Protein AF-A0A4Q2YF27-F1 (afdb_monomer_lite)

Secondary structure (DSSP, 8-state):
-PPPHHHHHHHHHHH--HHHHHHHHHHHHHHHHHHHHHHHS-HHHHHHHHHHHHHHHHHH-

Foldseek 3Di:
DPDDLVRLLVCCVVPVPPVSLVVVLVVCLVVQLVVLCVVPVDNVRSNVSSVVVSVVSSVVD

Sequence (61 aa):
MPDSDSTLLASFAATRDEKSFRALADRYLGLIFHTALRRTGNRPLAEEVSQNVLCAMAKKA

Radius of gyration: 12.5 Å; chains: 1; bounding box: 27×20×35 Å

Structure (mmCIF, N/CA/C/O backbone):
data_AF-A0A4Q2YF27-F1
#
_entry.id   AF-A0A4Q2YF27-F1
#
loop_
_atom_site.group_PDB
_atom_site.id
_atom_site.type_symbol
_atom_site.label_atom_id
_atom_site.label_alt_id
_atom_site.label_comp_id
_atom_site.label_asym_id
_atom_site.label_entity_id
_atom_site.label_seq_id
_atom_site.pdbx_PDB_ins_code
_atom_site.Cartn_x
_atom_site.Cartn_y
_atom_site.Cartn_z
_atom_site.occupancy
_atom_site.B_iso_or_equiv
_atom_site.auth_seq_id
_atom_site.auth_comp_id
_atom_site.auth_asym_id
_atom_site.auth_atom_id
_atom_site.pdbx_PDB_model_num
ATOM 1 N N . MET A 1 1 ? -3.330 12.849 -20.686 1.00 50.59 1 MET A N 1
ATOM 2 C CA . MET A 1 1 ? -4.076 11.746 -20.045 1.00 50.59 1 MET A CA 1
ATOM 3 C C . MET A 1 1 ? -3.212 11.268 -18.894 1.00 50.59 1 MET A C 1
ATOM 5 O O . MET A 1 1 ? -2.038 11.050 -19.163 1.00 50.59 1 MET A O 1
ATOM 9 N N . PRO A 1 2 ? -3.698 11.212 -17.642 1.00 65.81 2 PRO A N 1
ATOM 10 C CA . PRO A 1 2 ? -2.939 10.552 -16.581 1.00 65.81 2 PRO A CA 1
ATOM 11 C C . PRO A 1 2 ? -2.668 9.096 -16.991 1.00 65.81 2 PRO A C 1
ATOM 13 O O . PRO A 1 2 ? -3.526 8.474 -17.624 1.00 65.81 2 PRO A O 1
ATOM 16 N N . ASP A 1 3 ? -1.476 8.582 -16.686 1.00 78.62 3 ASP A N 1
ATOM 17 C CA . ASP A 1 3 ? -1.125 7.190 -16.971 1.00 78.62 3 ASP A CA 1
ATOM 18 C C . ASP A 1 3 ? -2.102 6.235 -16.276 1.00 78.62 3 ASP A C 1
ATOM 20 O O . ASP A 1 3 ? -2.575 6.485 -15.165 1.00 78.62 3 ASP A O 1
ATOM 24 N N . SER A 1 4 ? -2.435 5.135 -16.951 1.00 87.12 4 SER A N 1
ATOM 25 C CA . SER A 1 4 ? -3.304 4.103 -16.378 1.00 87.12 4 SER A CA 1
ATOM 26 C C . SER A 1 4 ? -2.588 3.379 -15.235 1.00 87.12 4 SER A C 1
ATOM 28 O O . SER A 1 4 ? -1.365 3.246 -15.262 1.00 87.12 4 SER A O 1
ATOM 30 N N . ASP A 1 5 ? -3.333 2.846 -14.260 1.00 86.69 5 ASP A N 1
ATOM 31 C CA . ASP A 1 5 ? -2.736 2.166 -13.093 1.00 86.69 5 ASP A CA 1
ATOM 32 C C . ASP A 1 5 ? -1.829 0.999 -13.505 1.00 86.69 5 ASP A C 1
ATOM 34 O O . ASP A 1 5 ? -0.768 0.790 -12.924 1.00 86.69 5 ASP A O 1
ATOM 38 N N . SER A 1 6 ? -2.203 0.284 -14.570 1.00 85.69 6 SER A N 1
ATOM 39 C CA . SER A 1 6 ? -1.389 -0.771 -15.177 1.00 85.69 6 SER A CA 1
ATOM 40 C C . SER A 1 6 ? -0.065 -0.251 -15.741 1.00 85.69 6 SER A C 1
ATOM 42 O O . SER A 1 6 ? 0.953 -0.923 -15.609 1.00 85.69 6 SER A O 1
ATOM 44 N N . THR A 1 7 ? -0.064 0.938 -16.348 1.00 87.75 7 THR A N 1
ATOM 45 C CA . THR A 1 7 ? 1.138 1.573 -16.907 1.00 87.75 7 THR A CA 1
ATOM 46 C C . THR A 1 7 ? 2.071 2.020 -15.790 1.00 87.75 7 THR A C 1
ATOM 48 O O . THR A 1 7 ? 3.258 1.720 -15.836 1.00 87.75 7 THR A O 1
ATOM 51 N N . LEU A 1 8 ? 1.535 2.664 -14.750 1.00 87.31 8 LEU A N 1
ATOM 52 C CA . LEU A 1 8 ? 2.314 3.072 -13.578 1.00 87.31 8 LEU A CA 1
ATOM 53 C C . LEU A 1 8 ? 2.912 1.858 -12.853 1.00 87.31 8 LEU A C 1
ATOM 55 O O . LEU A 1 8 ? 4.078 1.881 -12.459 1.00 87.31 8 LEU A O 1
ATOM 59 N N . LEU A 1 9 ? 2.143 0.773 -12.717 1.00 86.75 9 LEU A N 1
ATOM 60 C CA . LEU A 1 9 ? 2.617 -0.452 -12.078 1.00 86.75 9 LEU A CA 1
ATOM 61 C C . LEU A 1 9 ? 3.700 -1.144 -12.915 1.00 86.75 9 LEU A C 1
ATOM 63 O O . LEU A 1 9 ? 4.702 -1.579 -12.357 1.00 86.75 9 LEU A O 1
ATOM 67 N N . ALA A 1 10 ? 3.532 -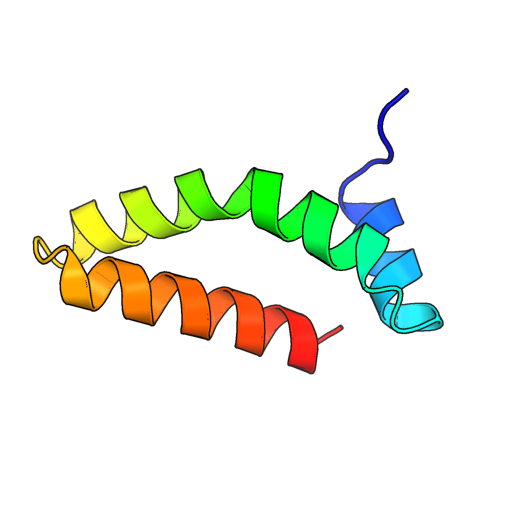1.206 -14.240 1.00 87.19 10 ALA A N 1
ATOM 68 C CA . ALA A 1 10 ? 4.531 -1.769 -15.146 1.00 87.19 10 ALA A CA 1
ATOM 69 C C . ALA A 1 10 ? 5.834 -0.953 -15.144 1.00 87.19 10 ALA A C 1
ATOM 71 O O . ALA A 1 10 ? 6.915 -1.534 -15.065 1.00 87.19 10 ALA A O 1
ATOM 72 N N . SER A 1 11 ? 5.741 0.380 -15.167 1.00 86.25 11 SER A N 1
ATOM 73 C CA . SER A 1 11 ? 6.901 1.271 -15.044 1.00 86.25 11 SER A CA 1
ATOM 74 C C . SER A 1 11 ? 7.627 1.056 -13.719 1.00 86.25 11 SER A C 1
ATOM 76 O O . SER A 1 11 ? 8.842 0.875 -13.702 1.00 86.25 11 SER A O 1
ATOM 78 N N . PHE A 1 12 ? 6.892 0.989 -12.606 1.00 87.88 12 PHE A N 1
ATOM 79 C CA . PHE A 1 12 ? 7.490 0.721 -11.302 1.00 87.88 12 PHE A CA 1
ATOM 80 C C . PHE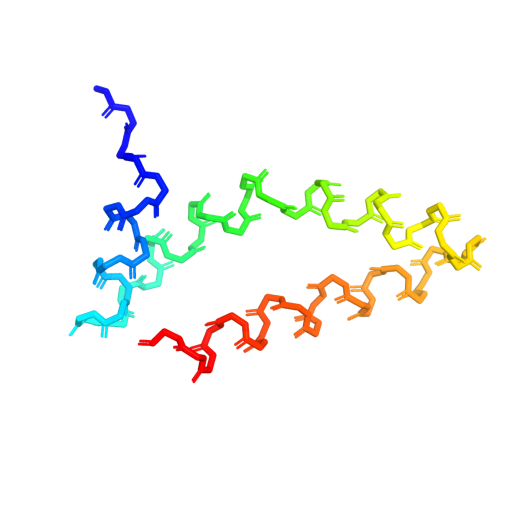 A 1 12 ? 8.135 -0.674 -11.216 1.00 87.88 12 PHE A C 1
ATOM 82 O O . PHE A 1 12 ? 9.236 -0.795 -10.682 1.00 87.88 12 PHE A O 1
ATOM 89 N N . ALA A 1 13 ? 7.511 -1.712 -11.776 1.00 87.56 13 ALA A N 1
ATOM 90 C CA . ALA A 1 13 ? 8.077 -3.063 -11.822 1.00 87.56 13 ALA A CA 1
ATOM 91 C C . ALA A 1 13 ? 9.371 -3.124 -12.656 1.00 87.56 13 ALA A C 1
ATOM 93 O O . ALA A 1 13 ? 10.346 -3.762 -12.265 1.00 87.56 13 ALA A O 1
ATOM 94 N N . ALA A 1 14 ? 9.401 -2.425 -13.795 1.00 88.69 14 ALA A N 1
ATOM 95 C CA . ALA A 1 14 ? 10.525 -2.466 -14.726 1.00 88.69 14 ALA A CA 1
ATOM 96 C C . ALA A 1 14 ? 11.736 -1.645 -14.260 1.00 88.69 14 ALA A C 1
ATOM 98 O O . ALA A 1 14 ? 12.874 -2.073 -14.445 1.00 88.69 14 ALA A O 1
ATOM 99 N N . THR A 1 15 ? 11.515 -0.459 -13.689 1.00 88.00 15 THR A N 1
ATOM 100 C CA . THR A 1 15 ? 12.598 0.505 -13.417 1.00 88.00 15 THR A CA 1
ATOM 101 C C . THR A 1 15 ? 12.698 0.931 -11.960 1.00 88.00 15 THR A C 1
ATOM 103 O O . THR A 1 15 ? 13.563 1.739 -11.630 1.00 88.00 15 THR A O 1
ATOM 106 N N . ARG A 1 16 ? 11.832 0.405 -11.079 1.00 84.81 16 ARG A N 1
ATOM 107 C CA . ARG A 1 16 ? 11.679 0.884 -9.696 1.00 84.81 16 ARG A CA 1
ATOM 108 C C . ARG A 1 16 ? 11.405 2.388 -9.627 1.00 84.81 16 ARG A C 1
ATOM 110 O O . ARG A 1 16 ? 11.813 3.049 -8.678 1.00 84.81 16 ARG A O 1
ATOM 117 N N . ASP A 1 17 ? 10.683 2.925 -10.614 1.00 88.88 17 ASP A N 1
ATOM 118 C CA . ASP A 1 17 ? 10.337 4.344 -10.662 1.00 88.88 17 ASP A CA 1
ATOM 119 C C . ASP A 1 17 ? 9.438 4.762 -9.486 1.00 88.88 17 ASP A C 1
ATOM 121 O O . ASP A 1 17 ? 8.224 4.531 -9.465 1.00 88.88 17 ASP A O 1
ATOM 125 N N . GLU A 1 18 ? 10.046 5.432 -8.509 1.00 88.44 18 GLU A N 1
ATOM 126 C CA . GLU A 1 18 ? 9.372 5.945 -7.318 1.00 88.44 18 GLU A CA 1
ATOM 127 C C . GLU A 1 18 ? 8.249 6.933 -7.651 1.00 88.44 18 GLU A C 1
ATOM 129 O O . GLU A 1 18 ? 7.274 7.022 -6.902 1.00 88.44 18 GLU A O 1
ATOM 134 N N . LYS A 1 19 ? 8.332 7.656 -8.778 1.00 91.06 19 LYS A N 1
ATOM 135 C CA . LYS A 1 19 ? 7.278 8.597 -9.186 1.00 91.06 19 LYS A CA 1
ATOM 136 C C . LYS A 1 19 ? 6.014 7.856 -9.598 1.00 91.06 19 LYS A C 1
ATOM 138 O O . LYS A 1 19 ? 4.926 8.222 -9.151 1.00 91.06 19 LYS A O 1
ATOM 143 N N . SER A 1 20 ? 6.165 6.791 -10.384 1.00 89.19 20 SER A N 1
ATOM 144 C CA . SER A 1 20 ? 5.051 5.924 -10.771 1.00 89.19 20 SER A CA 1
ATOM 145 C C . SER A 1 20 ? 4.397 5.267 -9.553 1.00 89.19 20 SER A C 1
ATOM 147 O O . SER A 1 20 ? 3.171 5.267 -9.425 1.00 89.19 20 SER A O 1
ATOM 149 N N . PHE A 1 21 ? 5.205 4.786 -8.603 1.00 90.50 21 PHE A N 1
ATOM 150 C CA . PHE A 1 21 ? 4.685 4.229 -7.353 1.00 90.50 21 PHE A CA 1
ATOM 151 C C . PHE A 1 21 ? 3.965 5.273 -6.497 1.00 90.50 21 PHE A C 1
ATOM 153 O O . PHE A 1 21 ? 2.906 4.988 -5.939 1.00 90.50 21 PHE A O 1
ATOM 160 N N . ARG A 1 22 ? 4.497 6.496 -6.411 1.00 92.31 22 ARG A N 1
ATOM 161 C CA . ARG A 1 22 ? 3.864 7.586 -5.662 1.00 92.31 22 ARG A CA 1
ATOM 162 C C . ARG A 1 22 ? 2.504 7.961 -6.242 1.00 92.31 22 ARG A C 1
ATOM 164 O O . ARG A 1 22 ? 1.563 8.128 -5.476 1.00 92.31 22 ARG A O 1
ATOM 171 N N . ALA A 1 23 ? 2.375 8.017 -7.566 1.00 92.69 23 ALA A N 1
ATOM 172 C CA . ALA A 1 23 ? 1.094 8.277 -8.220 1.00 92.69 23 ALA A CA 1
ATOM 173 C C . ALA A 1 23 ? 0.045 7.196 -7.890 1.00 92.69 23 ALA A C 1
ATOM 175 O O . ALA A 1 23 ? -1.110 7.520 -7.609 1.00 92.69 23 ALA A O 1
ATOM 176 N N . LEU A 1 24 ? 0.450 5.920 -7.847 1.00 91.56 24 LEU A N 1
ATOM 177 C CA . LEU A 1 24 ? -0.411 4.825 -7.385 1.00 91.56 24 LEU A CA 1
ATOM 178 C C . LEU A 1 24 ? -0.772 4.976 -5.901 1.00 91.56 24 LEU A C 1
ATOM 180 O O . LEU A 1 24 ? -1.938 4.841 -5.530 1.00 91.56 24 LEU A O 1
ATOM 184 N N . ALA A 1 25 ? 0.210 5.273 -5.047 1.00 93.00 25 ALA A N 1
ATOM 185 C CA . ALA A 1 25 ? -0.002 5.442 -3.615 1.00 93.00 25 ALA A CA 1
ATOM 186 C C . ALA A 1 25 ? -0.984 6.584 -3.325 1.00 93.00 25 ALA A C 1
ATOM 188 O O . ALA A 1 25 ? -1.961 6.362 -2.617 1.00 93.00 25 ALA A O 1
ATOM 189 N N . ASP A 1 26 ? -0.802 7.759 -3.929 1.00 93.38 26 ASP A N 1
ATOM 190 C CA . ASP A 1 26 ? -1.696 8.910 -3.748 1.00 93.38 26 ASP A CA 1
ATOM 191 C C . ASP A 1 26 ? -3.137 8.585 -4.183 1.00 93.38 26 ASP A C 1
ATOM 193 O O . ASP A 1 26 ? -4.102 9.025 -3.554 1.00 93.38 26 ASP A O 1
ATOM 197 N N . ARG A 1 27 ? -3.302 7.749 -5.217 1.00 93.75 27 ARG A N 1
ATOM 198 C CA . ARG A 1 27 ? -4.617 7.341 -5.728 1.00 93.75 27 ARG A CA 1
ATOM 199 C C . ARG A 1 27 ? -5.319 6.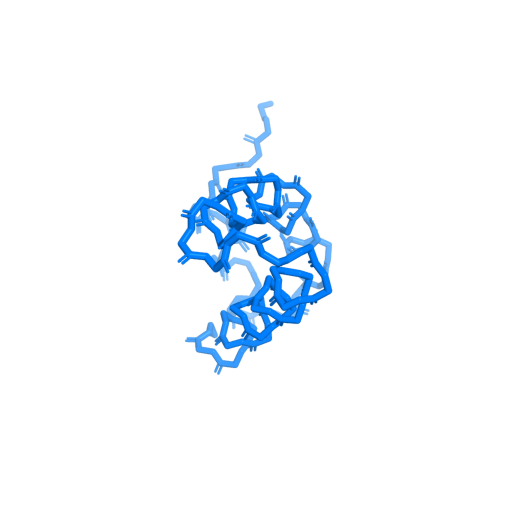308 -4.843 1.00 93.75 27 ARG A C 1
ATOM 201 O O . ARG A 1 27 ? -6.532 6.394 -4.647 1.00 93.75 27 ARG A O 1
ATOM 208 N N . TYR A 1 28 ? -4.584 5.332 -4.312 1.00 94.50 28 TYR A N 1
ATOM 209 C CA . TYR A 1 28 ? -5.165 4.201 -3.577 1.00 94.50 28 TYR A CA 1
ATOM 210 C C . TYR A 1 28 ? -5.102 4.330 -2.055 1.00 94.50 28 TYR A C 1
ATOM 212 O O . TYR A 1 28 ? -5.867 3.647 -1.371 1.00 94.50 28 TYR A O 1
ATOM 220 N N . LEU A 1 29 ? -4.263 5.213 -1.506 1.00 95.38 29 LEU A N 1
ATOM 221 C CA . LEU A 1 29 ? -4.106 5.382 -0.059 1.00 95.38 29 LEU A CA 1
ATOM 222 C C . LEU A 1 29 ? -5.445 5.677 0.620 1.00 95.38 29 LEU A C 1
ATOM 224 O O . LEU A 1 29 ? -5.774 5.045 1.621 1.00 95.38 29 LEU A O 1
ATOM 228 N N . GLY A 1 30 ? -6.255 6.568 0.042 1.00 95.75 30 GLY 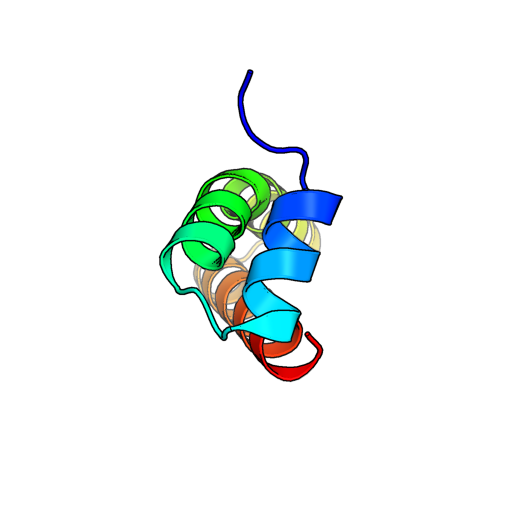A N 1
ATOM 229 C CA . GLY A 1 30 ? -7.590 6.866 0.556 1.00 95.75 30 GLY A CA 1
ATOM 230 C C . GLY A 1 30 ? -8.489 5.626 0.595 1.00 95.75 30 GLY A C 1
ATOM 231 O O . GLY A 1 30 ? -9.100 5.343 1.625 1.00 95.75 30 GLY A O 1
ATOM 232 N N . LEU A 1 31 ? -8.546 4.846 -0.487 1.00 97.00 31 LEU A N 1
ATOM 233 C CA . LEU A 1 31 ? -9.359 3.628 -0.546 1.00 97.00 31 LEU A CA 1
ATOM 234 C C . LEU A 1 31 ? -8.909 2.596 0.497 1.00 97.00 31 LEU A C 1
ATOM 236 O O . LEU A 1 31 ? -9.743 2.053 1.226 1.00 97.00 31 LEU A O 1
ATOM 240 N N . ILE A 1 32 ? -7.603 2.340 0.577 1.00 97.31 32 ILE A N 1
ATOM 241 C CA . ILE A 1 32 ? -7.021 1.359 1.498 1.00 97.31 32 ILE A CA 1
ATOM 242 C C . ILE A 1 32 ? -7.285 1.787 2.943 1.00 97.31 32 ILE A C 1
ATOM 244 O O . ILE A 1 32 ? -7.814 0.994 3.722 1.00 97.31 32 ILE A O 1
ATOM 248 N N . PHE A 1 33 ? -7.015 3.053 3.271 1.00 98.00 33 PHE A N 1
ATOM 249 C CA . PHE A 1 33 ? -7.207 3.595 4.611 1.00 98.00 33 PHE A CA 1
ATOM 250 C C . PHE A 1 33 ? -8.659 3.492 5.073 1.00 98.00 33 PHE A C 1
ATOM 252 O O . PHE A 1 33 ? -8.926 2.956 6.145 1.00 98.00 33 PHE A O 1
ATOM 259 N N . HIS A 1 34 ? -9.623 3.934 4.261 1.00 98.25 34 HIS A N 1
ATOM 260 C CA . HIS A 1 34 ? -11.034 3.872 4.654 1.00 98.25 34 HIS A CA 1
ATOM 261 C C . HIS A 1 34 ? -11.554 2.432 4.711 1.00 98.25 34 HIS A C 1
ATOM 263 O O . HIS A 1 34 ? -12.420 2.121 5.530 1.00 98.25 34 HIS A O 1
ATOM 269 N N . THR A 1 35 ? -11.024 1.536 3.877 1.00 98.06 35 THR A N 1
ATOM 270 C CA . THR A 1 35 ? -11.349 0.106 3.944 1.00 98.06 35 THR A CA 1
ATOM 271 C C . THR A 1 35 ? -10.822 -0.512 5.235 1.00 98.06 35 THR A C 1
ATOM 273 O O . THR A 1 35 ? -11.565 -1.211 5.925 1.00 98.06 35 THR A O 1
ATOM 276 N N . ALA A 1 36 ? -9.571 -0.218 5.597 1.00 97.69 36 ALA A N 1
ATOM 277 C CA . ALA A 1 36 ? -8.972 -0.661 6.847 1.00 97.69 36 ALA A CA 1
ATOM 278 C C . ALA A 1 36 ? -9.727 -0.079 8.048 1.00 97.69 36 ALA A C 1
ATOM 280 O O . ALA A 1 36 ? -10.103 -0.828 8.940 1.00 97.69 36 ALA A O 1
ATOM 281 N N . LEU A 1 37 ? -10.070 1.210 8.018 1.00 98.38 37 LEU A N 1
ATOM 282 C CA . LEU A 1 37 ? -10.822 1.874 9.081 1.00 98.38 37 LEU A CA 1
ATOM 283 C C . LEU A 1 37 ? -12.199 1.240 9.306 1.00 98.38 37 LEU A C 1
ATOM 285 O O . LEU A 1 37 ? -12.591 1.025 10.448 1.00 98.38 37 LEU A O 1
ATOM 289 N N . ARG A 1 38 ? -12.924 0.883 8.237 1.00 97.88 38 ARG A N 1
ATOM 290 C CA . ARG A 1 38 ? -14.207 0.165 8.356 1.00 97.88 38 ARG A CA 1
ATOM 291 C C . ARG A 1 38 ? -14.048 -1.238 8.943 1.00 97.88 38 ARG A C 1
ATOM 293 O O . ARG A 1 38 ? -14.970 -1.724 9.585 1.00 97.88 38 ARG A O 1
ATOM 300 N N . ARG A 1 39 ? -12.912 -1.897 8.699 1.00 97.44 39 ARG A N 1
ATOM 301 C CA . ARG A 1 39 ? -12.621 -3.256 9.185 1.00 97.44 39 ARG A CA 1
ATOM 302 C C . ARG A 1 39 ? -12.152 -3.264 10.637 1.00 97.44 39 ARG A C 1
ATOM 304 O O . ARG A 1 39 ? -12.504 -4.176 11.373 1.00 97.44 39 ARG A O 1
ATOM 311 N N . THR A 1 40 ? -11.337 -2.288 11.025 1.00 97.12 40 THR A N 1
ATOM 312 C CA . THR A 1 40 ? -10.668 -2.255 12.331 1.00 97.12 40 THR A CA 1
ATOM 313 C C . THR A 1 40 ? -11.389 -1.381 13.349 1.00 97.12 40 THR A C 1
ATOM 315 O O . THR A 1 40 ? -11.191 -1.569 14.545 1.00 97.12 40 THR A O 1
ATOM 318 N N . GLY A 1 41 ? -12.154 -0.376 12.902 1.00 97.06 41 GLY A N 1
ATOM 319 C CA . GLY A 1 41 ? -12.694 0.679 13.766 1.00 97.06 41 GLY A CA 1
ATOM 320 C C . GLY A 1 41 ? -11.617 1.523 14.463 1.00 97.06 41 GLY A C 1
ATOM 321 O O . GLY A 1 41 ? -11.935 2.344 15.318 1.00 97.06 41 GLY A O 1
ATOM 322 N N . ASN A 1 42 ? -10.341 1.327 14.120 1.00 97.69 42 ASN A N 1
ATOM 323 C CA . ASN A 1 42 ? -9.189 1.886 14.812 1.00 97.69 42 ASN A CA 1
ATOM 324 C C . ASN A 1 42 ? -8.304 2.610 13.796 1.00 97.69 42 ASN A C 1
ATOM 326 O O . ASN A 1 42 ? -7.734 1.987 12.897 1.00 97.69 42 ASN A O 1
ATOM 330 N N . ARG A 1 43 ? 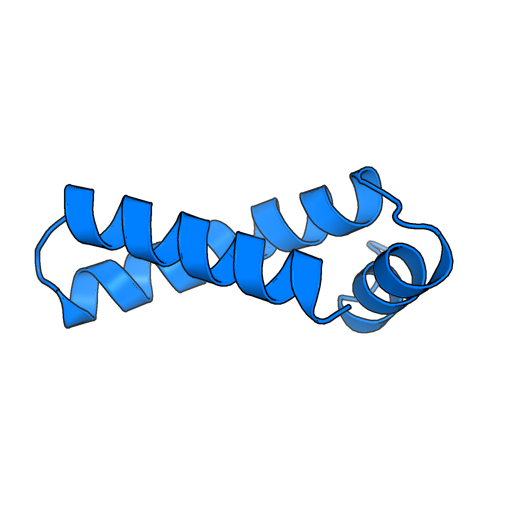-8.206 3.934 13.947 1.00 96.88 43 ARG A N 1
ATOM 331 C CA . ARG A 1 43 ? -7.453 4.798 13.035 1.00 96.88 43 ARG A CA 1
ATOM 332 C C . ARG A 1 43 ? -5.950 4.481 13.013 1.00 96.88 43 ARG A C 1
ATOM 334 O O . ARG A 1 43 ? -5.473 4.219 11.915 1.00 96.88 43 ARG A O 1
ATOM 341 N N . PRO A 1 44 ? -5.222 4.443 14.147 1.00 97.69 44 PRO A N 1
ATOM 342 C CA . PRO A 1 44 ? -3.822 4.011 14.162 1.00 97.69 44 PRO A CA 1
ATOM 343 C C . PRO A 1 44 ? -3.583 2.685 13.429 1.00 97.69 44 PRO A C 1
ATOM 345 O O . PRO A 1 44 ? -2.697 2.589 12.584 1.00 97.69 44 PRO A O 1
ATOM 348 N N . LEU A 1 45 ? -4.438 1.686 13.672 1.00 97.62 45 LEU A N 1
ATOM 349 C CA . LEU A 1 45 ? -4.321 0.390 13.004 1.00 97.62 45 LEU A CA 1
ATOM 350 C C . LEU A 1 45 ? -4.610 0.484 11.496 1.00 97.62 45 LEU A C 1
ATOM 352 O O . LEU A 1 45 ? -3.991 -0.211 10.698 1.00 97.62 45 LEU A O 1
ATOM 356 N N . ALA A 1 46 ? -5.532 1.354 11.077 1.00 98.06 46 ALA A N 1
ATOM 357 C CA . ALA A 1 46 ? -5.813 1.592 9.663 1.00 98.06 46 ALA A CA 1
ATOM 358 C C . ALA A 1 46 ? -4.645 2.278 8.932 1.00 98.06 46 ALA A C 1
ATOM 360 O O . ALA A 1 46 ? -4.386 1.964 7.766 1.00 98.06 46 ALA A O 1
ATOM 361 N N . GLU A 1 47 ? -3.927 3.184 9.601 1.00 97.50 47 GLU A N 1
ATOM 362 C CA . GLU A 1 47 ? -2.709 3.808 9.067 1.00 97.50 47 GLU A CA 1
ATOM 363 C C . GLU A 1 47 ? -1.613 2.750 8.862 1.00 97.50 47 GLU A C 1
ATOM 365 O O . GLU A 1 47 ? -1.056 2.651 7.767 1.00 97.50 47 GLU A O 1
ATOM 370 N N . GLU A 1 48 ? -1.387 1.886 9.855 1.00 97.94 48 GLU A N 1
ATOM 371 C CA . GLU A 1 48 ? -0.410 0.793 9.771 1.00 97.94 48 GLU A CA 1
ATOM 372 C C . GLU A 1 48 ? -0.755 -0.215 8.662 1.00 97.94 48 GLU A C 1
ATOM 374 O O . GLU A 1 48 ? 0.093 -0.571 7.841 1.00 97.94 48 GLU A O 1
ATOM 379 N N . VAL A 1 49 ? -2.022 -0.636 8.567 1.00 97.62 49 VAL A N 1
ATOM 380 C CA . VAL A 1 49 ? -2.490 -1.520 7.487 1.00 97.62 49 VAL A CA 1
ATOM 381 C C . VAL A 1 49 ? -2.244 -0.885 6.119 1.00 97.62 49 VAL A C 1
ATOM 383 O O . VAL A 1 49 ? -1.790 -1.567 5.200 1.00 97.62 49 VAL A O 1
ATOM 386 N N . SER A 1 50 ? -2.497 0.417 5.977 1.00 97.06 50 SER A N 1
ATOM 387 C CA . SER A 1 50 ? -2.292 1.123 4.710 1.00 97.06 50 SER A CA 1
ATOM 388 C C . SER A 1 50 ? -0.823 1.138 4.294 1.00 97.06 50 SER A C 1
ATOM 390 O O . SER A 1 50 ? -0.505 0.839 3.141 1.00 97.06 50 SER A O 1
ATOM 392 N N . GLN A 1 51 ? 0.078 1.407 5.241 1.00 96.00 51 GLN A N 1
ATOM 393 C CA . GLN A 1 51 ? 1.523 1.342 5.016 1.00 96.00 51 GLN A CA 1
ATOM 394 C C . GLN A 1 51 ? 1.964 -0.075 4.629 1.00 96.00 51 GLN A C 1
ATOM 396 O O . GLN A 1 51 ? 2.680 -0.252 3.643 1.00 96.00 51 GLN A O 1
ATOM 401 N N . ASN A 1 52 ? 1.486 -1.096 5.343 1.00 97.06 52 ASN A N 1
ATOM 402 C CA . ASN A 1 52 ? 1.828 -2.492 5.076 1.00 97.06 52 ASN A CA 1
ATOM 403 C C . ASN A 1 52 ? 1.365 -2.957 3.689 1.00 97.06 52 ASN A C 1
ATOM 4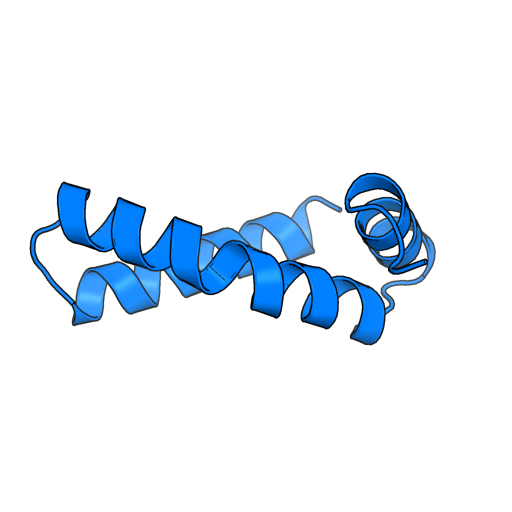05 O O . ASN A 1 52 ? 2.112 -3.648 2.994 1.00 97.06 52 ASN A O 1
ATOM 409 N N . VAL A 1 53 ? 0.168 -2.554 3.254 1.00 95.50 53 VAL A N 1
ATOM 410 C CA . VAL A 1 53 ? -0.352 -2.873 1.915 1.00 95.50 53 VAL A CA 1
ATOM 411 C C . VAL A 1 53 ? 0.500 -2.223 0.825 1.00 95.50 53 VAL A C 1
ATOM 413 O O . VAL A 1 53 ? 0.891 -2.907 -0.122 1.00 95.50 53 VAL A O 1
ATOM 416 N N . LEU A 1 54 ? 0.844 -0.940 0.966 1.00 93.50 54 LEU A N 1
ATOM 417 C CA . LEU A 1 54 ? 1.701 -0.246 0.000 1.00 93.50 54 LEU A CA 1
ATOM 418 C C . LEU A 1 54 ? 3.116 -0.847 -0.033 1.00 93.50 54 LEU A C 1
ATOM 420 O O . LEU A 1 54 ? 3.637 -1.125 -1.110 1.00 93.50 54 LEU A O 1
ATOM 424 N N . CYS A 1 55 ? 3.712 -1.155 1.121 1.00 93.94 55 CYS A N 1
ATOM 425 C CA . CYS A 1 55 ? 4.996 -1.857 1.199 1.00 93.94 55 CYS A CA 1
ATOM 426 C C . CYS A 1 55 ? 4.944 -3.248 0.549 1.00 93.94 55 CYS A C 1
ATOM 428 O O . CYS A 1 55 ? 5.886 -3.654 -0.132 1.00 93.94 55 CYS A O 1
ATOM 430 N N . ALA A 1 56 ? 3.854 -3.996 0.736 1.00 93.69 56 ALA A N 1
ATOM 431 C CA . ALA A 1 56 ? 3.673 -5.294 0.094 1.00 93.69 56 ALA A CA 1
ATOM 432 C C . ALA A 1 56 ? 3.521 -5.162 -1.428 1.00 93.69 56 ALA A C 1
ATOM 434 O O . ALA A 1 56 ? 4.083 -5.975 -2.160 1.00 93.69 56 ALA A O 1
ATOM 435 N N . MET A 1 57 ? 2.820 -4.130 -1.906 1.00 90.25 57 MET A N 1
ATOM 436 C CA . MET A 1 57 ? 2.736 -3.795 -3.330 1.00 90.25 57 MET A CA 1
ATOM 437 C C . MET A 1 57 ? 4.124 -3.480 -3.898 1.00 90.25 57 MET A C 1
ATOM 439 O O . MET A 1 57 ? 4.508 -4.046 -4.917 1.00 90.25 57 MET A O 1
ATOM 443 N N . ALA A 1 58 ? 4.922 -2.679 -3.184 1.00 89.06 58 ALA A N 1
ATOM 444 C CA . ALA A 1 58 ? 6.284 -2.332 -3.583 1.00 89.06 58 ALA A CA 1
ATOM 445 C C . ALA A 1 58 ? 7.222 -3.549 -3.693 1.00 89.06 58 ALA A C 1
ATOM 447 O O . ALA A 1 58 ? 8.146 -3.569 -4.504 1.00 89.06 58 ALA A O 1
ATOM 448 N N . LYS A 1 59 ? 7.010 -4.568 -2.853 1.00 89.00 59 LYS A N 1
ATOM 449 C CA . LYS A 1 59 ? 7.802 -5.808 -2.852 1.00 89.00 59 LYS A CA 1
ATOM 450 C C . LYS A 1 59 ? 7.386 -6.802 -3.938 1.00 89.00 59 LYS A C 1
ATOM 452 O O . LYS A 1 59 ? 8.195 -7.654 -4.285 1.00 89.00 59 LYS A O 1
ATOM 457 N N . LYS A 1 60 ? 6.136 -6.741 -4.404 1.00 85.94 60 LYS A N 1
ATOM 458 C CA . LYS A 1 60 ? 5.550 -7.714 -5.343 1.00 85.94 60 LYS A CA 1
ATOM 459 C C . LYS A 1 60 ? 5.555 -7.262 -6.805 1.00 85.94 60 LYS A C 1
ATOM 461 O O . LYS A 1 60 ? 5.310 -8.104 -7.662 1.00 85.94 60 LYS A O 1
ATOM 466 N N . ALA A 1 61 ? 5.770 -5.973 -7.060 1.00 79.38 61 ALA A N 1
ATOM 467 C CA . ALA A 1 61 ? 6.041 -5.446 -8.394 1.00 79.38 61 ALA A CA 1
ATOM 468 C C . ALA A 1 61 ? 7.494 -5.723 -8.797 1.00 79.38 61 ALA A C 1
ATOM 470 O O . ALA A 1 61 ? 7.684 -6.097 -9.969 1.00 79.38 61 ALA A O 1
#

pLDDT: mean 91.36, std 7.97, range [50.59, 98.38]